Protein AF-A0A0G0WKS7-F1 (afdb_monomer_lite)

Structure (mmCIF, N/CA/C/O backbone):
data_AF-A0A0G0WKS7-F1
#
_entry.id   AF-A0A0G0WKS7-F1
#
loop_
_atom_site.group_PDB
_atom_site.id
_atom_site.type_symbol
_atom_site.label_atom_id
_atom_site.label_alt_id
_atom_site.label_comp_id
_atom_site.label_asym_id
_atom_site.label_entity_id
_atom_site.label_seq_id
_atom_site.pdbx_PDB_ins_code
_atom_site.Cartn_x
_atom_site.Cartn_y
_atom_site.Cartn_z
_atom_site.occupancy
_atom_site.B_iso_or_equiv
_atom_site.auth_seq_id
_atom_site.auth_comp_id
_atom_site.auth_asym_id
_atom_site.auth_atom_id
_atom_site.pdbx_PDB_model_num
ATOM 1 N N . ILE A 1 1 ? 5.634 8.961 -23.138 1.00 78.62 1 ILE A N 1
ATOM 2 C CA . ILE A 1 1 ? 5.717 7.478 -23.230 1.00 78.62 1 ILE A CA 1
ATOM 3 C C . ILE A 1 1 ? 6.394 6.938 -21.966 1.00 78.62 1 ILE A C 1
ATOM 5 O O . ILE A 1 1 ? 7.465 7.425 -21.624 1.00 78.62 1 ILE A O 1
ATOM 9 N N . ARG A 1 2 ? 5.753 6.004 -21.241 1.00 83.75 2 ARG A N 1
ATOM 10 C CA . ARG A 1 2 ? 6.198 5.483 -19.924 1.00 83.75 2 ARG A CA 1
ATOM 11 C C . ARG A 1 2 ? 7.420 4.558 -19.996 1.00 83.75 2 ARG A C 1
ATOM 13 O O . ARG A 1 2 ? 8.166 4.470 -19.017 1.00 83.75 2 ARG A O 1
ATOM 20 N N . TYR A 1 3 ? 7.594 3.894 -21.134 1.00 90.25 3 TYR A N 1
ATOM 21 C CA . TYR A 1 3 ? 8.618 2.885 -21.372 1.00 90.25 3 TYR A CA 1
ATOM 22 C C . TYR A 1 3 ? 9.609 3.330 -22.459 1.00 90.25 3 TYR A C 1
ATOM 24 O O . TYR A 1 3 ? 9.277 4.145 -23.320 1.00 90.25 3 TYR A O 1
ATOM 32 N N . GLU A 1 4 ? 10.824 2.798 -22.420 1.00 92.38 4 GLU A N 1
ATOM 33 C CA . GLU A 1 4 ? 11.793 2.794 -23.522 1.00 92.38 4 GLU A CA 1
ATOM 34 C C . GLU A 1 4 ? 12.117 1.372 -23.937 1.00 92.38 4 GLU A C 1
ATOM 36 O O . GLU A 1 4 ? 12.112 0.464 -23.108 1.00 92.38 4 GLU A O 1
ATOM 41 N N . LYS A 1 5 ? 12.426 1.205 -25.221 1.00 93.38 5 LYS A N 1
ATOM 42 C CA . LYS A 1 5 ? 12.958 -0.041 -25.749 1.00 93.38 5 LYS A CA 1
ATOM 43 C C . LYS A 1 5 ? 14.481 0.003 -25.645 1.00 93.38 5 LYS A C 1
ATOM 45 O O . LYS A 1 5 ? 15.094 0.914 -26.191 1.00 93.38 5 LYS A O 1
ATOM 50 N N . ASN A 1 6 ? 15.077 -0.968 -24.965 1.00 89.19 6 ASN A N 1
ATOM 51 C CA . ASN A 1 6 ? 16.525 -1.134 -24.872 1.00 89.19 6 ASN A CA 1
ATOM 52 C C . ASN A 1 6 ? 16.863 -2.585 -25.232 1.00 89.19 6 ASN A C 1
ATOM 54 O O . ASN A 1 6 ? 16.442 -3.501 -24.532 1.00 89.19 6 ASN A O 1
ATOM 58 N N . GLY A 1 7 ? 17.512 -2.800 -26.381 1.00 86.88 7 GLY A N 1
ATOM 59 C CA . GLY A 1 7 ? 17.898 -4.143 -26.836 1.00 86.88 7 GLY A CA 1
ATOM 60 C C . GLY A 1 7 ? 16.740 -5.130 -27.051 1.00 86.88 7 GLY A C 1
ATOM 61 O O . GLY A 1 7 ? 16.958 -6.331 -27.012 1.00 86.88 7 GLY A O 1
ATOM 62 N N . GLY A 1 8 ? 15.506 -4.649 -27.251 1.00 90.00 8 GLY A N 1
ATOM 63 C CA . GLY A 1 8 ? 14.310 -5.500 -27.359 1.00 90.00 8 GLY A CA 1
ATOM 64 C C . GLY A 1 8 ? 13.453 -5.557 -26.092 1.00 90.00 8 GLY A C 1
ATOM 65 O O . GLY A 1 8 ? 12.272 -5.877 -26.186 1.00 90.00 8 GLY A O 1
ATOM 66 N N . GLU A 1 9 ? 13.989 -5.148 -24.942 1.00 90.62 9 GLU A N 1
ATOM 67 C CA . GLU A 1 9 ? 13.269 -5.110 -23.667 1.00 90.62 9 GLU A CA 1
ATOM 68 C C . GLU A 1 9 ? 12.577 -3.764 -23.434 1.00 90.62 9 GLU A C 1
ATOM 70 O O . GLU A 1 9 ? 13.096 -2.710 -23.808 1.00 90.62 9 GLU A O 1
ATOM 75 N N . LEU A 1 10 ? 11.426 -3.784 -22.753 1.00 89.25 10 LEU A N 1
ATOM 76 C CA . LEU A 1 10 ? 10.753 -2.573 -22.283 1.00 89.25 10 LEU A CA 1
ATOM 77 C C . LEU A 1 10 ? 11.231 -2.206 -20.876 1.00 89.25 10 LEU A C 1
ATOM 79 O O . LEU A 1 10 ? 11.036 -2.962 -19.925 1.00 89.25 10 LEU A O 1
ATOM 83 N N . ARG A 1 11 ? 11.799 -1.006 -20.722 1.00 88.19 11 ARG A N 1
ATOM 84 C CA . ARG A 1 11 ? 12.236 -0.456 -19.432 1.00 88.19 11 ARG A CA 1
ATOM 85 C C . ARG A 1 11 ? 11.424 0.764 -19.034 1.00 88.19 11 ARG A C 1
ATOM 87 O O . ARG A 1 11 ? 11.056 1.597 -19.854 1.00 88.19 11 ARG A O 1
ATOM 94 N N . ILE A 1 12 ? 11.132 0.861 -17.745 1.00 87.50 12 ILE A N 1
ATOM 95 C CA . ILE A 1 12 ? 10.358 1.934 -17.118 1.00 87.50 12 ILE A CA 1
ATOM 96 C C . ILE A 1 12 ? 11.219 3.209 -17.042 1.00 87.50 12 ILE A C 1
ATOM 98 O O . ILE A 1 12 ? 12.187 3.247 -16.287 1.00 87.50 12 ILE A O 1
ATOM 102 N N . LYS A 1 13 ? 10.840 4.282 -17.753 1.00 87.62 13 LYS A N 1
ATOM 103 C CA . LYS A 1 13 ? 11.532 5.590 -17.681 1.00 87.62 13 LYS A CA 1
ATOM 104 C C . LYS A 1 13 ? 11.309 6.276 -16.331 1.00 87.62 13 LYS A C 1
ATOM 106 O O . LYS A 1 13 ? 10.211 6.190 -15.797 1.00 87.62 13 LYS A O 1
ATOM 111 N N . ASN A 1 14 ? 12.276 7.019 -15.794 1.00 83.88 14 ASN A N 1
ATOM 112 C CA . ASN A 1 14 ? 12.064 7.951 -14.668 1.00 83.88 14 ASN A CA 1
ATOM 113 C C . ASN A 1 14 ? 11.209 7.389 -13.511 1.00 83.88 14 ASN A C 1
ATOM 115 O O . ASN A 1 14 ? 10.219 8.001 -13.100 1.00 83.88 14 ASN A O 1
ATOM 119 N N . ARG A 1 15 ? 11.524 6.188 -13.004 1.00 84.12 15 ARG A N 1
ATOM 120 C CA . ARG A 1 15 ? 10.761 5.622 -11.883 1.00 84.12 15 ARG A CA 1
ATOM 121 C C . ARG A 1 15 ? 10.852 6.558 -10.674 1.00 84.12 15 ARG A C 1
ATOM 123 O O . ARG A 1 15 ? 11.938 6.816 -10.159 1.00 84.12 15 ARG A O 1
ATOM 130 N N . LYS A 1 16 ? 9.699 7.023 -10.186 1.00 87.25 16 LYS A N 1
ATOM 131 C CA . LYS A 1 16 ? 9.641 7.829 -8.966 1.00 87.25 16 LYS A CA 1
ATOM 132 C C . LYS A 1 16 ? 10.133 7.024 -7.769 1.00 87.25 16 LYS A C 1
ATOM 134 O O . LYS A 1 16 ? 9.792 5.855 -7.612 1.00 87.25 16 LYS A O 1
ATOM 139 N N . LYS A 1 17 ? 10.881 7.683 -6.881 1.00 89.31 17 LYS A N 1
ATOM 140 C CA . LYS A 1 17 ? 11.337 7.101 -5.606 1.00 89.31 17 LYS A CA 1
ATOM 141 C C . LYS A 1 17 ? 10.187 6.861 -4.622 1.00 89.31 17 LYS A C 1
ATOM 143 O O . LYS A 1 17 ? 10.322 6.043 -3.720 1.00 89.31 17 LYS A O 1
ATOM 148 N N . LYS A 1 18 ? 9.073 7.582 -4.790 1.00 93.19 18 LYS A N 1
ATOM 149 C CA . LYS A 1 18 ? 7.878 7.477 -3.949 1.00 93.19 18 LYS A CA 1
ATOM 150 C C . LYS A 1 18 ? 6.660 7.013 -4.754 1.00 93.19 18 LYS A C 1
ATOM 152 O O . LYS A 1 18 ? 6.662 7.081 -5.984 1.00 93.19 18 LYS A O 1
ATOM 157 N N . CYS A 1 19 ? 5.661 6.487 -4.058 1.00 93.06 19 CYS A N 1
ATOM 158 C CA . CYS A 1 19 ? 4.347 6.132 -4.584 1.00 93.06 19 CYS A CA 1
ATOM 159 C C . CYS A 1 19 ? 3.285 6.771 -3.687 1.00 93.06 19 CYS A C 1
ATOM 161 O O . CYS A 1 19 ? 3.075 6.308 -2.566 1.00 93.06 19 CYS A O 1
ATOM 163 N N . ASP A 1 20 ? 2.630 7.830 -4.159 1.00 89.44 20 ASP A N 1
ATOM 164 C CA . ASP A 1 20 ? 1.645 8.553 -3.343 1.00 89.44 20 ASP A CA 1
ATOM 165 C C . ASP A 1 20 ? 0.356 7.740 -3.153 1.00 89.44 20 ASP A C 1
ATOM 167 O O . ASP A 1 20 ? -0.247 7.774 -2.081 1.00 89.44 20 ASP A O 1
ATOM 171 N N . LEU A 1 21 ? 0.021 6.889 -4.132 1.00 90.88 21 LEU A N 1
ATOM 172 C CA . LEU A 1 21 ? -1.145 5.999 -4.090 1.00 90.88 21 LEU A CA 1
ATOM 173 C C . LEU A 1 21 ? -1.103 5.003 -2.929 1.00 90.88 21 LEU A C 1
ATOM 175 O O . LEU A 1 21 ? -2.147 4.650 -2.394 1.00 90.88 21 LEU A O 1
ATOM 179 N N . ALA A 1 22 ? 0.090 4.582 -2.501 1.00 89.81 22 ALA A N 1
ATOM 180 C CA . ALA A 1 22 ? 0.252 3.693 -1.350 1.00 89.81 22 ALA A CA 1
ATOM 181 C C . ALA A 1 22 ? -0.172 4.343 -0.017 1.00 89.81 22 ALA A C 1
ATOM 183 O O . ALA A 1 22 ? -0.297 3.662 0.999 1.00 89.81 22 ALA A O 1
ATOM 184 N N . SER A 1 23 ? -0.345 5.667 0.006 1.00 84.19 23 SER A N 1
ATOM 185 C CA . SER A 1 23 ? -0.815 6.418 1.172 1.00 84.19 23 SER A CA 1
ATOM 186 C C . SER A 1 23 ? -2.182 7.065 0.960 1.00 84.19 23 SER A C 1
ATOM 188 O O . SER A 1 23 ? -2.899 7.246 1.939 1.00 84.19 23 SER A O 1
ATOM 190 N N . SER A 1 24 ? -2.540 7.427 -0.278 1.00 88.62 24 SER A N 1
ATOM 191 C CA . SER A 1 24 ? -3.797 8.119 -0.587 1.00 88.62 24 SER A CA 1
ATOM 192 C C . SER A 1 24 ? -4.964 7.189 -0.911 1.00 88.62 24 SER A C 1
ATOM 194 O O . SER A 1 24 ? -6.106 7.635 -0.861 1.00 88.62 24 SER A O 1
ATOM 196 N N . ASN A 1 25 ? -4.704 5.921 -1.252 1.00 91.56 25 ASN A N 1
ATOM 197 C CA . ASN A 1 25 ? -5.745 4.996 -1.690 1.00 91.56 25 ASN A CA 1
ATOM 198 C C . ASN A 1 25 ? -5.940 3.851 -0.695 1.00 91.56 25 ASN A C 1
ATOM 200 O O . ASN A 1 25 ? -5.000 3.361 -0.071 1.00 91.56 25 ASN A O 1
ATOM 204 N N . ILE A 1 26 ? -7.183 3.386 -0.621 1.00 95.06 26 ILE A N 1
ATOM 205 C CA . ILE A 1 26 ? -7.579 2.145 0.039 1.00 95.06 26 ILE A CA 1
ATOM 206 C C . ILE A 1 26 ? -8.120 1.226 -1.050 1.00 95.06 26 ILE A C 1
ATOM 208 O O . ILE A 1 26 ? -8.955 1.641 -1.852 1.00 95.06 26 ILE A O 1
ATOM 212 N N . VAL A 1 27 ? -7.630 -0.011 -1.094 1.00 96.50 27 VAL A N 1
ATOM 213 C CA . VAL A 1 27 ? -8.101 -1.035 -2.029 1.00 96.50 27 VAL A CA 1
ATOM 214 C C . VAL A 1 27 ? -8.703 -2.170 -1.225 1.00 96.50 27 VAL A C 1
ATOM 216 O O . VAL A 1 27 ? -8.049 -2.710 -0.336 1.00 96.50 27 VAL A O 1
ATOM 219 N N . ILE A 1 28 ? -9.949 -2.515 -1.531 1.00 97.88 28 ILE A N 1
ATOM 220 C CA . ILE A 1 28 ? -10.674 -3.622 -0.908 1.00 97.88 28 ILE A CA 1
ATOM 221 C C . ILE A 1 28 ? -10.913 -4.663 -1.999 1.00 97.88 28 ILE A C 1
ATOM 223 O O . ILE A 1 28 ? -11.489 -4.347 -3.039 1.00 97.88 28 ILE A O 1
ATOM 227 N N . LEU A 1 29 ? -10.401 -5.874 -1.791 1.00 98.19 29 LEU A N 1
ATOM 228 C CA . LEU A 1 29 ? -10.602 -7.005 -2.692 1.00 98.19 29 LEU A CA 1
ATOM 229 C C . LEU A 1 29 ? -12.025 -7.563 -2.534 1.00 98.19 29 LEU A C 1
ATOM 231 O O . LEU A 1 29 ? -12.713 -7.272 -1.558 1.00 98.19 29 LEU A O 1
ATOM 235 N N . ALA A 1 30 ? -12.466 -8.383 -3.491 1.00 97.44 30 ALA A N 1
ATOM 236 C CA . ALA A 1 30 ? -13.827 -8.930 -3.506 1.00 97.44 30 ALA A CA 1
ATOM 237 C C . ALA A 1 30 ? -14.167 -9.784 -2.267 1.00 97.44 30 ALA A C 1
ATOM 239 O O . ALA A 1 30 ? -15.332 -9.897 -1.906 1.00 97.44 30 ALA A O 1
ATOM 240 N N . ASP A 1 31 ? -13.158 -10.348 -1.600 1.00 97.81 31 ASP A N 1
ATOM 241 C CA . ASP A 1 31 ? -13.291 -11.109 -0.352 1.00 97.81 31 ASP A CA 1
ATOM 242 C C . ASP A 1 31 ? -13.194 -10.234 0.915 1.00 97.81 31 ASP A C 1
ATOM 244 O O . ASP A 1 31 ? -13.074 -10.750 2.024 1.00 97.81 31 ASP A O 1
ATOM 248 N N . GLY A 1 32 ? -13.220 -8.906 0.764 1.00 97.81 32 GLY A N 1
ATOM 249 C CA . GLY A 1 32 ? -13.173 -7.951 1.869 1.00 97.81 32 GLY A CA 1
ATOM 250 C C . GLY A 1 32 ? -11.771 -7.587 2.353 1.00 97.81 32 GLY A C 1
ATOM 251 O O . GLY A 1 32 ? -11.621 -6.631 3.123 1.00 97.81 32 GLY A O 1
ATOM 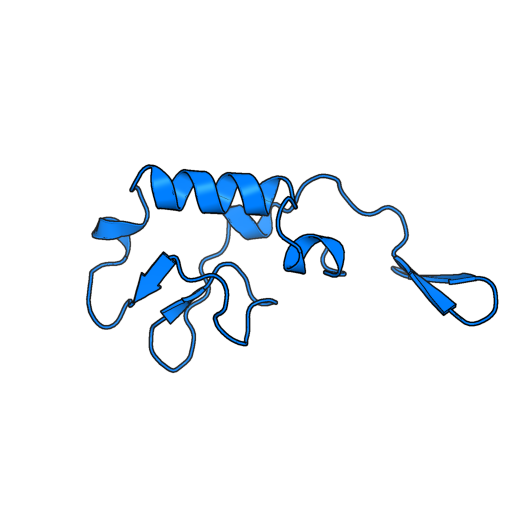252 N N . LYS A 1 33 ? -10.724 -8.288 1.898 1.00 98.38 33 LYS A N 1
ATOM 253 C CA . LYS A 1 33 ? -9.346 -7.983 2.300 1.00 98.38 33 LYS A CA 1
ATOM 254 C C . LYS A 1 33 ? -8.952 -6.579 1.857 1.00 98.38 33 LYS A C 1
ATOM 256 O O . LYS A 1 33 ? -9.027 -6.230 0.680 1.00 98.38 33 LYS A O 1
ATOM 261 N N . VAL A 1 34 ? -8.459 -5.786 2.800 1.00 97.75 34 VAL A N 1
ATOM 262 C CA . VAL A 1 34 ? -7.902 -4.461 2.537 1.00 97.75 34 VAL A CA 1
ATOM 263 C C . VAL A 1 34 ? -6.440 -4.622 2.143 1.00 97.75 34 VAL A C 1
ATOM 265 O O . VAL A 1 34 ? -5.580 -4.904 2.978 1.00 97.75 34 VAL A O 1
ATOM 268 N N . SER A 1 35 ? -6.184 -4.482 0.849 1.00 97.31 35 SER A N 1
ATOM 269 C CA . SER A 1 35 ? -4.897 -4.709 0.199 1.00 97.31 35 SER A CA 1
ATOM 270 C C . SER A 1 35 ? -4.071 -3.420 0.097 1.00 97.31 35 SER A C 1
ATOM 272 O O . SER A 1 35 ? -4.596 -2.305 0.163 1.00 97.31 35 SER A O 1
ATOM 274 N N . MET A 1 36 ? -2.754 -3.574 -0.070 1.00 95.94 36 MET A N 1
ATOM 275 C CA . MET A 1 36 ? -1.788 -2.478 -0.152 1.00 95.94 36 MET A CA 1
ATOM 276 C C . MET A 1 36 ? -2.079 -1.471 -1.263 1.00 95.94 36 MET A C 1
ATOM 278 O O . MET A 1 36 ? -1.957 -0.265 -1.055 1.00 95.94 36 MET A O 1
ATOM 282 N N . CYS A 1 37 ? -2.379 -1.951 -2.468 1.00 95.12 37 CYS A N 1
ATOM 283 C CA . CYS A 1 37 ? -2.681 -1.107 -3.620 1.00 95.12 37 CYS A CA 1
ATOM 284 C C . CYS A 1 37 ? -3.324 -1.938 -4.734 1.00 95.12 37 CYS A C 1
ATOM 286 O O . CYS A 1 37 ? -3.363 -3.161 -4.668 1.00 95.12 37 CYS A O 1
ATOM 288 N N . CYS A 1 38 ? -3.749 -1.289 -5.819 1.00 92.44 38 CYS A N 1
ATOM 289 C CA . CYS A 1 38 ? -4.420 -1.963 -6.935 1.00 92.44 38 CYS A CA 1
ATOM 290 C C . CYS A 1 38 ? -3.543 -2.992 -7.671 1.00 92.44 38 CYS A C 1
ATOM 292 O O . CYS A 1 38 ? -4.071 -3.855 -8.362 1.00 92.44 38 CYS A O 1
ATOM 294 N N . TYR A 1 39 ? -2.215 -2.923 -7.525 1.00 94.06 39 TYR A N 1
ATOM 295 C CA . TYR A 1 39 ? -1.290 -3.913 -8.087 1.00 94.06 39 TYR A CA 1
ATOM 296 C C . TYR A 1 39 ? -1.166 -5.180 -7.225 1.00 94.06 39 TYR A C 1
ATOM 298 O O . TYR A 1 39 ? -0.679 -6.194 -7.717 1.00 94.06 39 TYR A O 1
ATOM 306 N N . ASP A 1 40 ? -1.616 -5.155 -5.968 1.00 95.94 40 ASP A N 1
ATOM 307 C CA . ASP A 1 40 ? -1.624 -6.311 -5.063 1.00 95.94 40 ASP A CA 1
ATOM 308 C C . ASP A 1 40 ? -2.921 -7.134 -5.212 1.00 95.94 40 ASP A C 1
ATOM 310 O O . ASP A 1 40 ? -3.572 -7.521 -4.247 1.00 95.94 40 ASP A O 1
ATOM 314 N N . TYR A 1 41 ? -3.319 -7.418 -6.456 1.00 94.00 41 TYR A N 1
ATOM 315 C CA . TYR A 1 41 ? -4.578 -8.113 -6.765 1.00 94.00 41 TYR A CA 1
ATOM 316 C C . TYR A 1 41 ? -4.644 -9.549 -6.217 1.00 94.00 41 TYR A C 1
ATOM 318 O O . TYR A 1 41 ? -5.728 -10.103 -6.065 1.00 94.00 41 TYR A O 1
ATOM 326 N N . LYS A 1 42 ? -3.487 -10.158 -5.918 1.00 95.75 42 LYS A N 1
ATOM 327 C CA . LYS A 1 42 ? -3.391 -11.478 -5.272 1.00 95.75 42 LYS A CA 1
ATOM 328 C C . LYS A 1 42 ? -3.528 -11.411 -3.748 1.00 95.75 42 LYS A C 1
ATOM 330 O O . LYS A 1 42 ? -3.521 -12.456 -3.106 1.00 95.75 42 LYS A O 1
ATOM 335 N N . GLY A 1 43 ? -3.605 -10.211 -3.168 1.00 96.56 43 GLY A N 1
ATOM 336 C CA . GLY A 1 43 ? -3.739 -10.012 -1.729 1.00 96.56 43 GLY A CA 1
ATOM 337 C C . GLY A 1 43 ? -2.546 -10.527 -0.925 1.00 96.56 43 GLY A C 1
ATOM 338 O O . GLY A 1 43 ? -2.733 -11.130 0.128 1.00 96.56 43 GLY A O 1
ATOM 339 N N . GLN A 1 44 ? -1.320 -10.325 -1.413 1.00 97.19 44 GLN A N 1
ATOM 340 C CA . GLN A 1 44 ? -0.102 -10.732 -0.705 1.00 97.19 44 GLN A CA 1
ATOM 341 C C . GLN A 1 44 ? 0.267 -9.749 0.415 1.00 97.19 44 GLN A C 1
ATOM 343 O O . GLN A 1 44 ? 0.982 -10.118 1.348 1.00 97.19 44 GLN A O 1
ATOM 348 N N . TYR A 1 45 ? -0.221 -8.506 0.351 1.00 96.56 45 TYR A N 1
ATOM 349 C CA . TYR A 1 45 ? 0.096 -7.449 1.305 1.00 96.56 45 TYR A CA 1
ATOM 350 C C . TYR A 1 45 ? -1.175 -6.869 1.939 1.00 96.56 45 TYR A C 1
ATOM 352 O O . TYR A 1 45 ? -1.660 -5.803 1.560 1.00 96.56 45 TYR A O 1
ATOM 360 N N . ILE A 1 46 ? -1.694 -7.568 2.951 1.00 97.38 46 ILE A N 1
ATOM 361 C CA . ILE A 1 46 ? -2.971 -7.239 3.600 1.00 97.38 46 ILE A CA 1
ATOM 362 C C . ILE A 1 46 ? -2.788 -6.379 4.861 1.00 97.38 46 ILE A C 1
ATOM 364 O O . ILE A 1 46 ? -1.868 -6.578 5.671 1.00 97.38 46 ILE A O 1
ATOM 368 N N . TYR A 1 47 ? -3.693 -5.411 5.018 1.00 96.69 47 TYR A N 1
ATOM 369 C CA . TYR A 1 47 ? -3.822 -4.544 6.189 1.00 96.69 47 TYR A CA 1
ATOM 370 C C . TYR A 1 47 ? -4.887 -5.015 7.181 1.00 96.69 47 TYR A C 1
ATOM 372 O O . TYR A 1 47 ? -4.733 -4.779 8.375 1.00 96.69 47 TYR A O 1
ATOM 380 N N . GLY A 1 48 ? -5.939 -5.670 6.695 1.00 97.00 48 GLY A N 1
ATOM 381 C CA . GLY A 1 48 ? -7.054 -6.186 7.487 1.00 97.00 48 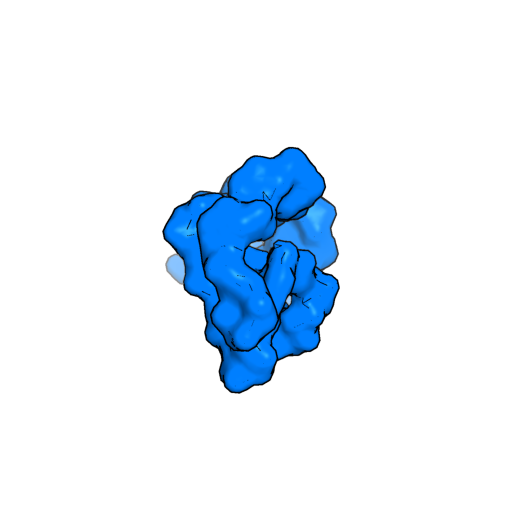GLY A CA 1
ATOM 382 C C . GLY A 1 48 ? -8.177 -6.685 6.578 1.00 97.00 48 GLY A C 1
ATOM 383 O O . GLY A 1 48 ? -7.989 -6.772 5.364 1.00 97.00 48 GLY A O 1
ATOM 384 N N . ASN A 1 49 ? -9.343 -6.975 7.148 1.00 98.25 49 ASN A N 1
ATOM 385 C CA . ASN A 1 49 ? -10.547 -7.352 6.408 1.00 98.25 49 ASN A CA 1
ATOM 386 C C . ASN A 1 49 ? -11.703 -6.415 6.787 1.00 98.25 49 ASN A C 1
ATOM 388 O O . ASN A 1 49 ? -12.048 -6.292 7.964 1.00 98.25 49 ASN A O 1
ATOM 392 N N . ALA A 1 50 ? -12.281 -5.739 5.793 1.00 97.62 50 ALA A N 1
ATOM 393 C CA . ALA A 1 50 ? -13.371 -4.783 5.982 1.00 97.62 50 ALA A CA 1
ATOM 394 C C . ALA A 1 50 ? -14.724 -5.452 6.283 1.00 97.62 50 ALA A C 1
ATOM 396 O O . ALA A 1 50 ? -15.637 -4.774 6.747 1.00 97.62 50 ALA A O 1
ATOM 397 N N . LEU A 1 51 ? -14.851 -6.760 6.033 1.00 97.94 51 LEU A N 1
ATOM 398 C CA . LEU A 1 51 ? -16.027 -7.547 6.414 1.00 97.94 51 LEU A CA 1
ATOM 399 C C . LEU A 1 51 ? -15.995 -7.970 7.891 1.00 97.94 51 LEU A C 1
ATOM 401 O O . LEU A 1 51 ? -17.032 -8.312 8.445 1.00 97.94 51 LEU A O 1
ATOM 405 N N . GLU A 1 52 ? -14.821 -7.933 8.528 1.00 97.94 52 GLU A N 1
ATOM 406 C CA . GLU A 1 52 ? -14.630 -8.374 9.917 1.00 97.94 52 GLU A CA 1
ATOM 407 C C . GLU A 1 52 ? -14.538 -7.199 10.898 1.00 97.94 52 GLU A C 1
ATOM 409 O O . GLU A 1 52 ? -15.076 -7.264 11.999 1.00 97.94 52 GLU A O 1
ATOM 414 N N . ASN A 1 53 ? -13.850 -6.116 10.517 1.00 96.44 53 ASN A N 1
ATOM 415 C CA . ASN A 1 53 ? -13.555 -4.986 11.400 1.00 96.44 53 ASN A CA 1
ATOM 416 C C . ASN A 1 53 ? -13.824 -3.652 10.698 1.00 96.44 53 ASN A C 1
ATOM 418 O O . ASN A 1 53 ? -13.672 -3.537 9.477 1.00 96.44 53 ASN A O 1
ATOM 422 N N . LYS A 1 54 ? -14.143 -2.592 11.459 1.00 96.62 54 LYS A N 1
ATOM 423 C CA . LYS A 1 54 ? -14.246 -1.255 10.858 1.00 96.62 54 LYS A CA 1
ATOM 424 C C . LYS A 1 54 ? -12.852 -0.828 10.418 1.00 96.62 54 LYS A C 1
ATOM 426 O O . LYS A 1 54 ? -11.890 -0.931 11.173 1.00 96.62 54 LYS A O 1
ATOM 431 N N . LEU A 1 55 ? -12.749 -0.257 9.220 1.00 95.00 55 LEU A N 1
ATOM 432 C CA . LEU A 1 55 ? -11.471 0.186 8.652 1.00 95.00 55 LEU A CA 1
ATOM 433 C C . LEU A 1 55 ? -10.645 1.039 9.630 1.00 95.00 55 LEU A C 1
ATOM 435 O O . LEU A 1 55 ? -9.439 0.848 9.764 1.00 95.00 55 LEU A O 1
ATOM 439 N N . LYS A 1 56 ? -11.301 1.963 10.344 1.00 94.62 56 LYS A N 1
ATOM 440 C CA . LYS A 1 56 ? -10.648 2.865 11.304 1.00 94.62 56 LYS A CA 1
ATOM 441 C C . LYS A 1 56 ? -9.938 2.136 12.452 1.00 94.62 56 LYS A C 1
ATOM 443 O O . LYS A 1 56 ? -8.977 2.688 12.981 1.00 94.62 56 LYS A O 1
ATOM 448 N N . ASP A 1 57 ? -10.383 0.928 12.797 1.00 95.88 57 ASP A N 1
ATOM 449 C CA . ASP A 1 57 ? -9.893 0.177 13.953 1.00 95.88 57 ASP A CA 1
ATOM 450 C C . ASP A 1 57 ? -8.475 -0.353 13.697 1.00 95.88 57 ASP A C 1
ATOM 452 O O . ASP A 1 57 ? -7.642 -0.362 14.599 1.00 95.88 57 ASP A O 1
ATOM 456 N N . PHE A 1 58 ? -8.154 -0.709 12.446 1.00 95.75 58 PHE A N 1
ATOM 457 C CA . PHE A 1 58 ? -6.815 -1.182 12.077 1.00 95.75 58 PHE A CA 1
ATOM 458 C C . PHE A 1 58 ? -6.001 -0.178 11.254 1.00 95.75 58 PHE A C 1
ATOM 460 O O . PHE A 1 58 ? -4.770 -0.204 11.285 1.00 95.75 58 PHE A O 1
ATOM 467 N N . TRP A 1 59 ? -6.640 0.744 10.527 1.00 94.56 59 TRP A N 1
ATOM 468 C CA . TRP A 1 59 ? -5.940 1.640 9.600 1.00 94.56 59 TRP A CA 1
ATOM 469 C C . TRP A 1 59 ? -4.890 2.522 10.284 1.00 94.56 59 TRP A C 1
ATOM 471 O O . TRP A 1 59 ? -3.873 2.859 9.672 1.00 94.56 59 TRP A O 1
ATOM 481 N N . GLN A 1 60 ? -5.111 2.898 11.544 1.00 92.75 60 GLN A N 1
ATOM 482 C CA . GLN A 1 60 ? -4.201 3.772 12.285 1.00 92.75 60 GLN A CA 1
ATOM 483 C C . GLN A 1 60 ? -3.165 3.028 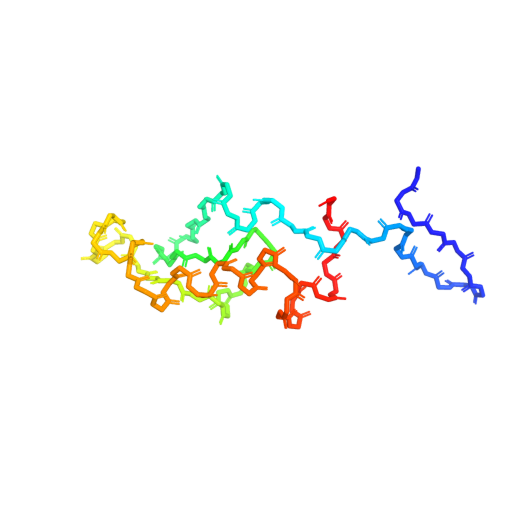13.128 1.00 92.75 60 GLN A C 1
ATOM 485 O O . GLN A 1 60 ? -2.307 3.697 13.710 1.00 92.75 60 GLN A O 1
ATOM 490 N N . LEU A 1 61 ? -3.199 1.692 13.155 1.00 96.31 61 LEU A N 1
ATOM 491 C CA . LEU A 1 61 ? -2.248 0.898 13.925 1.00 96.31 61 LEU A CA 1
ATOM 492 C C . LEU A 1 61 ? -0.804 1.159 13.458 1.00 96.31 61 LEU A C 1
ATOM 494 O O . LEU A 1 61 ? -0.572 1.285 12.247 1.00 96.31 61 LEU A O 1
ATOM 498 N N . PRO A 1 62 ? 0.174 1.209 14.384 1.00 97.31 62 PRO A N 1
ATOM 499 C CA . PRO A 1 62 ? 1.569 1.503 14.055 1.00 97.31 62 PRO A CA 1
ATOM 500 C C . PRO A 1 62 ? 2.148 0.601 12.958 1.00 97.31 62 PRO A C 1
ATOM 502 O O . PRO A 1 62 ? 2.761 1.099 12.015 1.00 97.31 62 PRO A O 1
ATOM 505 N N . ASP A 1 63 ? 1.881 -0.705 13.009 1.00 96.56 63 ASP A N 1
ATOM 506 C CA . ASP A 1 63 ? 2.385 -1.647 12.004 1.00 96.56 63 ASP A CA 1
ATOM 507 C C . ASP A 1 63 ? 1.749 -1.446 10.628 1.00 96.56 63 ASP A C 1
ATOM 509 O O . ASP A 1 63 ? 2.420 -1.574 9.602 1.00 96.56 63 ASP A O 1
ATOM 513 N N . ILE A 1 64 ? 0.468 -1.071 10.576 1.00 95.75 64 ILE A N 1
ATOM 514 C CA . ILE A 1 64 ? -0.218 -0.784 9.313 1.00 95.75 64 ILE A CA 1
ATOM 515 C C . ILE A 1 64 ? 0.299 0.529 8.713 1.00 95.75 64 ILE A C 1
ATOM 517 O O . ILE A 1 64 ? 0.581 0.584 7.513 1.00 95.75 64 ILE A O 1
ATOM 521 N N . ARG A 1 65 ? 0.523 1.562 9.539 1.00 94.94 65 ARG A N 1
ATOM 522 C CA . ARG A 1 65 ? 1.208 2.797 9.115 1.00 94.94 65 ARG A CA 1
ATOM 523 C C . ARG A 1 65 ? 2.598 2.493 8.556 1.00 94.94 65 ARG A C 1
ATOM 525 O O . ARG A 1 65 ? 2.891 2.892 7.432 1.00 94.94 65 ARG A O 1
ATOM 532 N N . LYS A 1 66 ? 3.401 1.694 9.266 1.00 96.44 66 LYS A N 1
ATOM 533 C CA . LYS A 1 66 ? 4.738 1.275 8.822 1.00 96.44 66 LYS A CA 1
ATOM 534 C C . LYS A 1 66 ? 4.697 0.538 7.482 1.00 96.44 66 LYS A C 1
ATOM 536 O O . LYS A 1 66 ? 5.507 0.830 6.602 1.00 96.44 66 LYS A O 1
ATOM 541 N N . LYS A 1 67 ? 3.739 -0.377 7.279 1.00 95.62 67 LYS A N 1
ATOM 542 C CA . LYS A 1 67 ? 3.546 -1.045 5.980 1.00 95.62 67 LYS A CA 1
ATOM 543 C C . LYS A 1 67 ? 3.228 -0.038 4.867 1.00 95.62 67 LYS A C 1
ATOM 545 O O . LYS A 1 67 ? 3.787 -0.143 3.776 1.00 95.62 67 LYS A O 1
ATOM 550 N N . ARG A 1 68 ? 2.374 0.961 5.117 1.00 95.38 68 ARG A N 1
ATOM 551 C CA . ARG A 1 68 ? 2.097 2.028 4.135 1.00 95.38 68 ARG A CA 1
ATOM 552 C C . ARG A 1 68 ? 3.319 2.897 3.852 1.00 95.38 68 ARG A C 1
ATOM 554 O O . ARG A 1 68 ? 3.558 3.216 2.692 1.00 95.38 68 ARG A O 1
ATOM 561 N N . ASP A 1 69 ? 4.133 3.221 4.853 1.00 95.94 69 ASP A N 1
ATOM 562 C CA . ASP A 1 69 ? 5.358 4.012 4.664 1.00 95.94 69 ASP A CA 1
ATOM 563 C C . ASP A 1 69 ? 6.413 3.263 3.836 1.00 95.94 69 ASP A C 1
ATOM 565 O O . ASP A 1 69 ? 7.056 3.834 2.944 1.00 95.94 69 ASP A O 1
ATOM 569 N N . LEU A 1 70 ? 6.551 1.956 4.063 1.00 96.50 70 LEU A N 1
ATOM 570 C CA . LEU A 1 70 ? 7.396 1.085 3.246 1.00 96.50 70 LEU A CA 1
ATOM 571 C C . LEU A 1 70 ? 6.886 1.005 1.800 1.00 96.50 70 LEU A C 1
ATOM 573 O O . LEU A 1 70 ? 7.679 1.088 0.862 1.00 96.50 70 LEU A O 1
ATOM 577 N N . ALA A 1 71 ?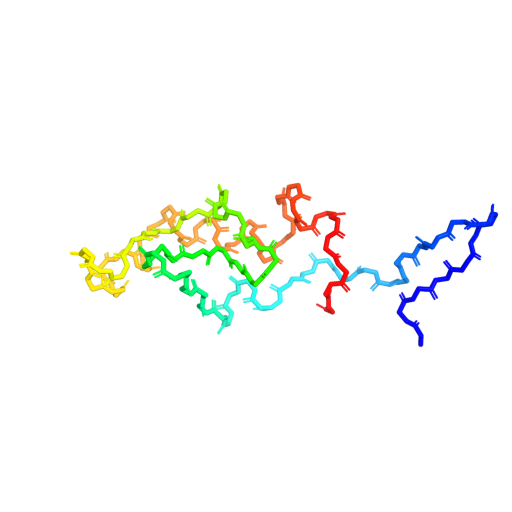 5.572 0.920 1.590 1.00 96.00 71 ALA A N 1
ATOM 578 C CA . ALA A 1 71 ? 4.980 0.946 0.253 1.00 96.00 71 ALA A CA 1
ATOM 579 C C . ALA A 1 71 ? 5.162 2.311 -0.435 1.00 96.00 71 ALA A C 1
ATOM 581 O O . ALA A 1 71 ? 5.573 2.375 -1.598 1.00 96.00 71 ALA A O 1
ATOM 582 N N . LYS A 1 72 ? 4.970 3.412 0.302 1.00 95.44 72 LYS A N 1
ATOM 583 C CA . LYS A 1 72 ? 5.202 4.788 -0.160 1.00 95.44 72 LYS A CA 1
ATOM 584 C C . LYS A 1 72 ? 6.639 4.997 -0.610 1.00 95.44 72 LYS A C 1
ATOM 586 O O . LYS A 1 72 ? 6.870 5.670 -1.605 1.00 95.44 72 LYS A O 1
ATOM 591 N N . THR A 1 73 ? 7.604 4.405 0.087 1.00 95.62 73 THR A N 1
ATOM 592 C CA . THR A 1 73 ? 9.037 4.445 -0.261 1.00 95.62 73 THR A CA 1
ATOM 593 C C . THR A 1 73 ? 9.468 3.303 -1.188 1.00 95.62 73 THR A C 1
ATOM 595 O O . THR A 1 73 ? 10.662 3.074 -1.391 1.00 95.62 73 THR A O 1
ATOM 598 N N . ARG A 1 74 ? 8.488 2.601 -1.776 1.00 94.38 74 ARG A N 1
ATOM 599 C CA . ARG A 1 74 ? 8.632 1.505 -2.739 1.00 94.38 74 ARG A CA 1
ATOM 600 C C . ARG A 1 74 ? 9.515 0.349 -2.249 1.00 94.38 74 ARG A C 1
ATOM 602 O O . ARG A 1 74 ? 10.157 -0.307 -3.054 1.00 94.38 74 ARG A O 1
ATOM 609 N N . LYS A 1 75 ? 9.561 0.059 -0.950 1.00 96.00 75 LYS A N 1
ATOM 610 C CA . LYS A 1 75 ? 10.468 -0.948 -0.366 1.00 96.00 75 LYS A CA 1
ATOM 611 C C . LYS A 1 75 ? 10.034 -2.402 -0.563 1.00 96.00 75 LYS A C 1
ATOM 613 O O . LYS A 1 75 ? 10.855 -3.291 -0.370 1.00 96.00 75 LYS A O 1
ATOM 618 N N . TYR A 1 76 ? 8.794 -2.657 -0.976 1.00 95.81 76 TYR A N 1
ATOM 619 C CA . TYR A 1 76 ? 8.327 -4.017 -1.254 1.00 95.81 76 TYR A CA 1
ATOM 620 C C . TYR A 1 76 ? 8.704 -4.499 -2.662 1.00 95.81 76 TYR A C 1
ATOM 622 O O . TYR A 1 76 ? 8.704 -3.685 -3.590 1.00 95.81 76 TYR A O 1
ATOM 630 N N . PRO A 1 77 ? 8.923 -5.817 -2.859 1.00 95.31 77 PRO A N 1
ATOM 631 C CA . PRO A 1 77 ? 9.157 -6.413 -4.177 1.00 95.31 77 PRO A CA 1
ATOM 632 C C . 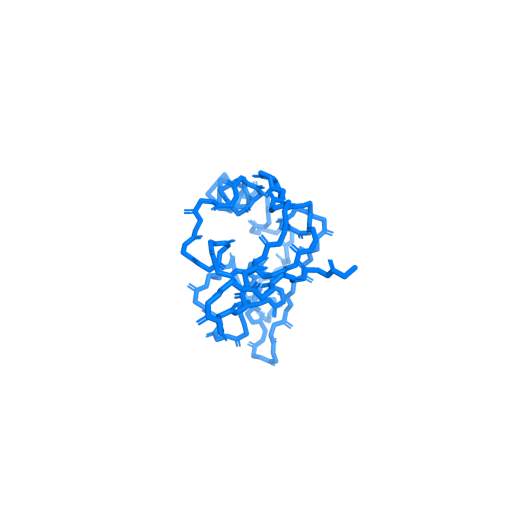PRO A 1 77 ? 8.122 -5.998 -5.231 1.00 95.31 77 PRO A C 1
ATOM 634 O O . PRO A 1 77 ? 8.488 -5.585 -6.330 1.00 95.31 77 PRO A O 1
ATOM 637 N N . LEU A 1 78 ? 6.834 -5.983 -4.871 1.00 94.44 78 LEU A N 1
ATOM 638 C CA . LEU A 1 78 ? 5.757 -5.523 -5.753 1.00 94.44 78 LEU A CA 1
ATOM 639 C C . LEU A 1 78 ? 5.983 -4.086 -6.259 1.00 94.44 78 LEU A C 1
ATOM 641 O O . LEU A 1 78 ? 5.822 -3.789 -7.444 1.00 94.44 78 LEU A O 1
ATOM 645 N N . CYS A 1 79 ? 6.412 -3.180 -5.378 1.00 93.38 79 CYS A N 1
ATOM 646 C CA . CYS A 1 79 ? 6.671 -1.785 -5.727 1.00 93.38 79 CYS A CA 1
ATOM 647 C C . CYS A 1 79 ? 7.865 -1.619 -6.686 1.00 93.38 79 CYS A C 1
ATOM 649 O O . CYS A 1 79 ? 7.920 -0.628 -7.423 1.00 93.38 79 CYS A O 1
ATOM 651 N N . GLN A 1 80 ? 8.798 -2.580 -6.680 1.00 90.12 80 GLN A N 1
ATOM 652 C CA . GLN A 1 80 ? 9.998 -2.618 -7.523 1.00 90.12 80 GLN A CA 1
ATOM 653 C C . GLN A 1 80 ? 9.742 -3.169 -8.927 1.00 90.12 80 GLN A C 1
ATOM 655 O O . GLN A 1 80 ? 10.586 -3.027 -9.808 1.00 90.12 80 GLN A O 1
ATOM 660 N N . VAL A 1 81 ? 8.569 -3.730 -9.197 1.00 88.50 81 VAL A N 1
ATOM 661 C CA . VAL A 1 81 ? 8.157 -4.119 -10.559 1.00 88.50 81 VAL A CA 1
ATOM 662 C C . VAL A 1 81 ? 6.969 -3.297 -11.058 1.00 88.50 81 VAL A C 1
ATOM 664 O O . VAL A 1 81 ? 6.716 -3.234 -12.255 1.00 88.50 81 VAL A O 1
ATOM 667 N N . CYS A 1 82 ? 6.302 -2.566 -10.163 1.00 89.69 82 CYS A N 1
ATOM 668 C CA . CYS A 1 82 ? 5.190 -1.688 -10.496 1.00 89.69 82 CYS A CA 1
ATOM 669 C C . CYS A 1 82 ? 5.581 -0.588 -11.504 1.00 89.69 82 CYS A C 1
ATOM 671 O O . CYS A 1 82 ? 6.586 0.121 -11.337 1.00 89.69 82 CYS A O 1
ATOM 673 N N . ALA A 1 83 ? 4.736 -0.418 -12.523 1.00 86.56 83 ALA A N 1
ATOM 674 C CA . ALA A 1 83 ? 4.867 0.607 -13.555 1.00 86.56 83 ALA A CA 1
ATOM 675 C C . ALA A 1 83 ? 4.075 1.890 -13.264 1.00 86.56 83 ALA A C 1
ATOM 677 O O . ALA A 1 83 ? 4.183 2.860 -14.018 1.00 86.56 83 ALA A O 1
ATOM 678 N N . ASN A 1 84 ? 3.313 1.920 -12.168 1.00 81.00 84 ASN A N 1
ATOM 679 C CA . A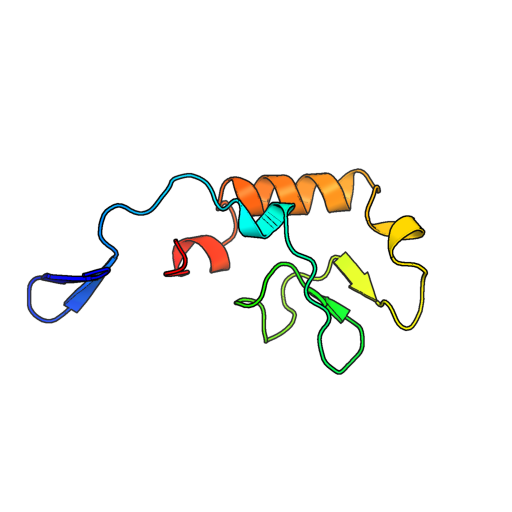SN A 1 84 ? 2.469 3.058 -11.834 1.00 81.00 84 ASN A CA 1
ATOM 680 C C . ASN A 1 84 ? 3.299 4.324 -11.528 1.00 81.00 84 ASN A C 1
ATOM 682 O O . ASN A 1 84 ? 4.461 4.226 -11.094 1.00 81.00 84 ASN A O 1
ATOM 686 N N . TYR A 1 85 ? 2.704 5.481 -11.836 1.00 65.94 85 TYR A N 1
ATOM 687 C CA . TYR A 1 85 ? 3.332 6.811 -11.851 1.00 65.94 85 TYR A CA 1
ATOM 688 C C . TYR A 1 85 ? 3.783 7.326 -10.482 1.00 65.94 85 TYR A C 1
ATOM 690 O O . TYR A 1 85 ? 3.468 6.726 -9.433 1.00 65.94 85 TYR A O 1
#

Radius of gyration: 14.71 Å; chains: 1; bounding box: 34×20×41 Å

Secondary structure (DSSP, 8-state):
--EEEETTEEEESS--S--THHHH--EE-TTSEEESSTT-TT--SEEEETTTS-HHHHHTSHHHHHHHHHHHTT-SHHHHH----

Sequence (85 aa):
IRYEKNGGELRIKNRKKKCDLASSNIVILADGKVSMCCYDYKGQYIYGNALENKLKDFWQLPDIRKKRDLAKTRKYPLCQVCANY

Foldseek 3Di:
DQWDADPNDTDGPPQDQFDVCQPVDWDAAPQQFTASHPLVNVRPHTQGGVVVDPCVVRCPDPVNVVSSVCVGSLVDPSSVPDSDD

pLDDT: mean 92.99, std 5.29, range [65.94, 98.38]

InterPro domains:
  IPR013785 Aldolase-type TIM barrel [G3DSA:3.20.20.70] (1-85)
  IPR023885 4Fe4S-binding SPASM domain [PF13186] (19-82)
  IPR058240 Radical SAM superfamily [SSF102114] (10-83)

Organism: NCBI:txid1619038